Protein AF-A0A2E6SIZ4-F1 (afdb_monomer_lite)

Structure (mmCIF, N/CA/C/O backbone):
data_AF-A0A2E6SIZ4-F1
#
_entry.id   AF-A0A2E6SIZ4-F1
#
loop_
_atom_site.group_PDB
_atom_site.id
_atom_site.type_symbol
_atom_site.label_atom_id
_atom_site.label_alt_id
_atom_site.label_comp_id
_atom_site.label_asym_id
_atom_site.label_entity_id
_atom_site.label_seq_id
_atom_site.pdbx_PDB_ins_code
_atom_site.Cartn_x
_atom_site.Cartn_y
_atom_site.Cartn_z
_atom_site.occupancy
_atom_site.B_iso_or_equiv
_atom_site.auth_seq_id
_atom_site.auth_comp_id
_atom_site.auth_asym_id
_atom_site.auth_atom_id
_atom_site.pdbx_PDB_model_num
ATOM 1 N N . MET A 1 1 ? -10.749 -5.461 -21.065 1.00 43.41 1 MET A N 1
ATOM 2 C CA . MET A 1 1 ? -9.637 -4.692 -20.473 1.00 43.41 1 MET A CA 1
ATOM 3 C C . MET A 1 1 ? -8.629 -4.464 -21.590 1.00 43.41 1 MET A C 1
ATOM 5 O O . MET A 1 1 ? -8.282 -5.443 -22.237 1.00 43.41 1 MET A O 1
ATOM 9 N N . LYS A 1 2 ? -8.294 -3.213 -21.933 1.00 45.31 2 LYS A N 1
ATOM 10 C CA . LYS A 1 2 ? -7.272 -2.930 -22.958 1.00 45.31 2 LYS A CA 1
ATOM 11 C C . LYS A 1 2 ? -5.890 -3.256 -22.383 1.00 45.31 2 LYS A C 1
ATOM 13 O O . LYS A 1 2 ? -5.667 -3.003 -21.203 1.00 45.31 2 LYS A O 1
ATOM 18 N N . GLU A 1 3 ? -5.002 -3.827 -23.190 1.00 63.59 3 GLU A N 1
ATOM 19 C CA . GLU A 1 3 ? -3.616 -4.086 -22.786 1.00 63.59 3 GLU A CA 1
ATOM 20 C C . GLU A 1 3 ? -2.818 -2.775 -22.757 1.00 63.59 3 GLU A C 1
ATOM 22 O O . GLU A 1 3 ? -2.940 -1.954 -23.666 1.00 63.59 3 GLU A O 1
ATOM 27 N N . LEU A 1 4 ? -2.013 -2.578 -21.708 1.00 64.25 4 LEU A N 1
ATOM 28 C CA . LEU A 1 4 ? -1.109 -1.433 -21.592 1.00 64.25 4 LEU A CA 1
ATOM 29 C C . LEU A 1 4 ? 0.043 -1.564 -22.598 1.00 64.25 4 LEU A C 1
ATOM 31 O O . LEU A 1 4 ? 0.623 -2.641 -22.750 1.00 64.25 4 LEU A O 1
ATOM 35 N N . LYS A 1 5 ? 0.421 -0.459 -23.245 1.00 67.12 5 LYS A N 1
ATOM 36 C CA . LYS A 1 5 ? 1.559 -0.361 -24.173 1.00 67.12 5 LYS A CA 1
ATOM 37 C C . LYS A 1 5 ? 2.872 -0.136 -23.423 1.00 67.12 5 LYS A C 1
ATOM 39 O O . LYS A 1 5 ? 3.637 0.765 -23.752 1.00 67.12 5 LYS A O 1
ATOM 44 N N . ILE A 1 6 ? 3.147 -0.962 -22.420 1.00 60.88 6 ILE A N 1
ATOM 45 C CA . ILE A 1 6 ? 4.411 -0.899 -21.685 1.00 60.88 6 ILE A CA 1
ATOM 46 C C . ILE A 1 6 ? 5.382 -1.900 -22.319 1.00 60.88 6 ILE A C 1
ATOM 48 O O . ILE A 1 6 ? 5.030 -3.059 -22.560 1.00 60.88 6 ILE A O 1
ATOM 52 N N . SER A 1 7 ? 6.607 -1.460 -22.621 1.00 64.62 7 SER A N 1
ATOM 53 C CA . SER A 1 7 ? 7.647 -2.372 -23.107 1.00 64.62 7 SER A CA 1
ATOM 54 C C . SER A 1 7 ? 7.917 -3.454 -22.060 1.00 64.62 7 SER A C 1
ATOM 56 O O . SER A 1 7 ? 8.034 -3.162 -20.875 1.00 64.62 7 SER A O 1
ATOM 58 N N . LYS A 1 8 ? 8.104 -4.710 -22.482 1.00 60.84 8 LYS A N 1
ATOM 59 C CA . LYS A 1 8 ? 8.436 -5.815 -21.560 1.00 60.84 8 LYS A CA 1
ATOM 60 C C . LYS A 1 8 ? 9.764 -5.619 -20.815 1.00 60.84 8 LYS A C 1
ATOM 62 O O . LYS A 1 8 ? 10.007 -6.309 -19.833 1.00 60.84 8 LYS A O 1
ATOM 67 N N . SER A 1 9 ? 10.621 -4.723 -21.307 1.00 59.09 9 SER A N 1
ATOM 68 C CA . SER A 1 9 ? 11.895 -4.343 -20.687 1.00 59.09 9 SER A CA 1
ATOM 69 C C . SER A 1 9 ? 11.791 -3.121 -19.769 1.00 59.09 9 SER A C 1
ATOM 71 O O . SER A 1 9 ? 12.799 -2.708 -19.209 1.00 59.09 9 SER A O 1
ATOM 73 N N . ASP A 1 10 ? 10.620 -2.493 -19.684 1.00 79.00 10 ASP A N 1
ATOM 74 C CA . ASP A 1 10 ? 10.380 -1.336 -18.828 1.00 79.00 10 ASP A CA 1
ATOM 75 C C . ASP A 1 10 ? 10.292 -1.787 -17.364 1.00 79.00 10 ASP A C 1
ATOM 77 O O . ASP A 1 10 ? 9.589 -2.756 -17.047 1.00 79.00 10 ASP A O 1
ATOM 81 N N . SER A 1 11 ? 10.970 -1.072 -16.464 1.00 78.50 11 SER A N 1
ATOM 82 C CA . SER A 1 11 ? 10.900 -1.315 -15.021 1.00 78.50 11 SER A CA 1
ATOM 83 C C . SER A 1 11 ? 9.459 -1.307 -14.509 1.00 78.50 11 SER A C 1
ATOM 85 O O . SER A 1 11 ? 9.111 -2.119 -13.655 1.00 78.50 11 SER A O 1
ATOM 87 N N . ASN A 1 12 ? 8.594 -0.465 -15.080 1.00 84.44 12 ASN A N 1
ATOM 88 C CA . ASN A 1 12 ? 7.189 -0.363 -14.694 1.00 84.44 12 ASN A CA 1
ATOM 89 C C . ASN A 1 12 ? 6.421 -1.652 -15.015 1.00 84.44 12 ASN A C 1
ATOM 91 O O . ASN A 1 12 ? 5.642 -2.137 -14.192 1.00 84.44 12 ASN A O 1
ATOM 95 N N . TY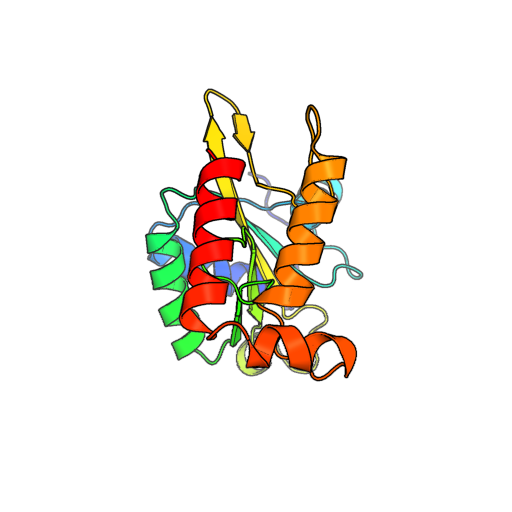R A 1 13 ? 6.676 -2.252 -16.186 1.00 84.69 13 TYR A N 1
ATOM 96 C CA . TYR A 1 13 ? 6.088 -3.542 -16.553 1.00 84.69 13 TYR A CA 1
ATOM 97 C C . TYR A 1 13 ? 6.603 -4.661 -15.656 1.00 84.69 13 TYR A C 1
ATOM 99 O O . TYR A 1 13 ? 5.811 -5.473 -15.182 1.00 84.69 13 TYR A O 1
ATOM 107 N N . ILE A 1 14 ? 7.918 -4.701 -15.417 1.00 88.69 14 ILE A N 1
ATOM 108 C CA . ILE A 1 14 ? 8.552 -5.717 -14.570 1.00 88.69 14 ILE A CA 1
ATOM 109 C C . ILE A 1 14 ? 7.947 -5.677 -13.165 1.00 88.69 14 ILE A C 1
ATOM 111 O O . ILE A 1 14 ? 7.547 -6.717 -12.646 1.00 88.69 14 ILE A O 1
ATOM 115 N N . ILE A 1 15 ? 7.806 -4.482 -12.586 1.00 92.12 15 ILE A N 1
ATOM 116 C CA . ILE A 1 15 ? 7.218 -4.279 -11.259 1.00 92.12 15 ILE A CA 1
ATOM 117 C C . ILE A 1 15 ? 5.747 -4.683 -11.232 1.00 92.12 15 ILE A C 1
ATOM 119 O O . ILE A 1 15 ? 5.362 -5.494 -10.388 1.00 92.12 15 ILE A O 1
ATOM 123 N N . LEU A 1 16 ? 4.927 -4.156 -12.149 1.00 91.69 16 LEU A N 1
ATOM 124 C CA . LEU A 1 16 ? 3.504 -4.497 -12.201 1.00 91.69 16 LEU A CA 1
ATOM 125 C C . LEU A 1 16 ? 3.307 -5.997 -12.371 1.00 91.69 16 LEU A C 1
ATOM 127 O O . LEU A 1 16 ? 2.475 -6.581 -11.681 1.00 91.69 16 LEU A O 1
ATOM 131 N N . LYS A 1 17 ? 4.078 -6.635 -13.255 1.00 92.62 17 LYS A N 1
ATOM 132 C CA . LYS A 1 17 ? 4.014 -8.077 -13.469 1.00 92.62 17 LYS A CA 1
ATOM 133 C C . LYS A 1 17 ? 4.415 -8.849 -12.213 1.00 92.62 17 LYS A C 1
ATOM 135 O O . LYS A 1 17 ? 3.655 -9.695 -11.761 1.00 92.62 17 LYS A O 1
ATOM 140 N N . TYR A 1 18 ? 5.564 -8.525 -11.628 1.00 95.50 18 TYR A N 1
ATOM 141 C CA . TYR A 1 18 ? 6.060 -9.168 -10.413 1.00 95.50 18 TYR A CA 1
ATOM 142 C C . TYR A 1 18 ? 5.056 -9.085 -9.257 1.00 95.50 18 TYR A C 1
ATOM 144 O O . TYR A 1 18 ? 4.777 -10.086 -8.596 1.00 95.50 18 TYR A O 1
ATOM 152 N N . VAL A 1 19 ? 4.493 -7.896 -9.024 1.00 96.69 19 VAL A N 1
ATOM 153 C CA . VAL A 1 19 ? 3.507 -7.691 -7.963 1.00 96.69 19 VAL A CA 1
ATOM 154 C C . VAL A 1 19 ? 2.210 -8.414 -8.298 1.00 96.69 19 VAL A C 1
ATOM 156 O O . VAL A 1 19 ? 1.751 -9.214 -7.488 1.00 96.69 19 VAL A O 1
ATOM 159 N N . SER A 1 20 ? 1.643 -8.184 -9.485 1.00 95.88 20 SER A N 1
ATOM 160 C CA . SER A 1 20 ? 0.362 -8.778 -9.885 1.00 95.88 20 SER A CA 1
ATOM 161 C C . SER A 1 20 ? 0.370 -10.302 -9.839 1.00 95.88 20 SER A C 1
ATOM 163 O O . SER A 1 20 ? -0.570 -10.866 -9.284 1.00 95.88 20 SER A O 1
ATOM 165 N N . ASP A 1 21 ? 1.428 -10.959 -10.327 1.00 95.88 21 ASP A N 1
ATOM 166 C CA . ASP A 1 21 ? 1.556 -12.420 -10.293 1.00 95.88 21 ASP A CA 1
ATOM 167 C C . ASP A 1 21 ? 1.406 -12.940 -8.843 1.00 95.88 21 ASP A C 1
ATOM 169 O O . ASP A 1 21 ? 0.581 -13.813 -8.577 1.00 95.88 21 ASP A O 1
ATOM 173 N N . LYS A 1 22 ? 2.081 -12.319 -7.864 1.00 96.19 22 LYS A N 1
ATOM 174 C CA . LYS A 1 22 ? 1.980 -12.712 -6.443 1.00 96.19 22 LYS A CA 1
ATOM 175 C C . LYS A 1 22 ? 0.626 -12.412 -5.804 1.00 96.19 22 LYS A C 1
ATOM 177 O O . LYS A 1 22 ? 0.176 -13.165 -4.938 1.00 96.19 22 LYS A O 1
ATOM 182 N N . LEU A 1 23 ? -0.033 -11.318 -6.188 1.00 97.38 23 LEU A N 1
ATOM 183 C CA . LEU A 1 23 ? -1.378 -11.022 -5.683 1.00 97.38 23 LEU A CA 1
ATOM 184 C C . LEU A 1 23 ? -2.389 -12.043 -6.221 1.00 97.38 23 LEU A C 1
ATOM 186 O O . LEU A 1 23 ? -3.208 -12.563 -5.460 1.00 97.38 23 LEU A O 1
ATOM 190 N N . VAL A 1 24 ? -2.289 -12.375 -7.511 1.00 96.31 24 VAL A N 1
ATOM 191 C CA . VAL A 1 24 ? -3.141 -13.372 -8.171 1.00 96.31 24 VAL A CA 1
ATOM 192 C C . VAL A 1 24 ? -2.927 -14.760 -7.569 1.00 96.31 24 VAL A C 1
ATOM 194 O O . VAL A 1 24 ? -3.911 -15.423 -7.243 1.00 96.31 24 VAL A O 1
ATOM 197 N N . ASP A 1 25 ? -1.681 -15.165 -7.314 1.00 95.69 25 ASP A N 1
ATOM 198 C CA . ASP A 1 25 ? -1.359 -16.444 -6.662 1.00 95.69 25 ASP A CA 1
ATOM 199 C C . ASP A 1 25 ? -1.997 -16.572 -5.265 1.00 95.69 25 ASP A C 1
ATOM 201 O O . ASP A 1 25 ? -2.387 -17.660 -4.833 1.00 95.69 25 ASP A O 1
ATOM 205 N N . ASN A 1 26 ? -2.171 -15.448 -4.562 1.00 94.75 26 ASN A N 1
ATOM 206 C CA . ASN A 1 26 ? -2.850 -15.385 -3.267 1.00 94.75 26 ASN A CA 1
ATOM 207 C C . ASN A 1 26 ? -4.370 -15.147 -3.372 1.00 94.75 26 ASN A C 1
ATOM 209 O O . ASN A 1 26 ? -5.031 -14.926 -2.351 1.00 94.75 26 ASN A O 1
ATOM 213 N N . ASN A 1 27 ? -4.946 -15.222 -4.577 1.00 96.69 27 ASN A N 1
ATOM 214 C CA . ASN A 1 27 ? -6.356 -14.943 -4.867 1.00 96.69 27 ASN A CA 1
ATOM 215 C C . ASN A 1 27 ? -6.815 -13.568 -4.343 1.00 96.69 27 ASN A C 1
ATOM 217 O O . ASN A 1 27 ? -7.934 -13.425 -3.823 1.00 96.69 27 ASN A O 1
ATOM 221 N N . LEU A 1 28 ? -5.928 -12.573 -4.415 1.00 96.44 28 LEU A N 1
ATOM 222 C CA . LEU A 1 28 ? -6.211 -11.194 -4.046 1.00 96.44 28 LEU A CA 1
ATOM 223 C C . LEU A 1 28 ? -6.678 -10.417 -5.278 1.00 96.44 28 LEU A C 1
ATOM 225 O O . LEU A 1 28 ? -5.936 -10.258 -6.244 1.00 96.44 28 LEU A O 1
ATOM 229 N N . GLU A 1 29 ? -7.904 -9.906 -5.217 1.00 95.38 29 GLU A N 1
ATOM 230 C CA . GLU A 1 29 ? -8.406 -8.940 -6.190 1.00 95.38 29 GLU A CA 1
ATOM 231 C C . GLU A 1 29 ? -7.819 -7.555 -5.890 1.00 95.38 29 GLU A C 1
ATOM 233 O O . GLU A 1 29 ? -7.754 -7.131 -4.733 1.00 95.38 29 GLU A O 1
ATOM 238 N N . PHE A 1 30 ? -7.398 -6.852 -6.938 1.00 97.12 30 PHE A N 1
ATOM 239 C CA . PHE A 1 30 ? -6.851 -5.504 -6.851 1.00 97.12 30 PHE A CA 1
ATOM 240 C C . PHE A 1 30 ? -7.173 -4.712 -8.125 1.00 97.12 30 PHE A C 1
ATOM 242 O O . PHE A 1 30 ? -7.498 -5.291 -9.164 1.00 97.12 30 PHE A O 1
ATOM 249 N N . TRP A 1 31 ? -7.067 -3.387 -8.056 1.00 96.44 31 TRP A N 1
ATOM 250 C CA . TRP A 1 31 ? -7.200 -2.496 -9.212 1.00 96.44 31 TRP A CA 1
ATOM 251 C C . TRP A 1 31 ? -6.132 -1.399 -9.188 1.00 96.44 31 TRP A C 1
ATOM 253 O O . TRP A 1 31 ? -5.519 -1.149 -8.151 1.00 96.44 31 TRP A O 1
ATOM 263 N N . LEU A 1 32 ? -5.889 -0.770 -10.342 1.00 95.75 32 LEU A N 1
ATOM 264 C CA . LEU A 1 32 ? -5.047 0.426 -10.420 1.00 95.75 32 LEU A CA 1
ATOM 265 C C . LEU A 1 32 ? -5.773 1.594 -9.758 1.00 95.75 32 LEU A C 1
ATOM 267 O O . LEU A 1 32 ? -6.964 1.787 -10.002 1.00 95.75 32 LEU A O 1
ATOM 271 N N . GLU A 1 33 ? -5.054 2.398 -8.987 1.00 94.38 33 GLU A N 1
ATOM 272 C CA . GLU A 1 33 ? -5.609 3.511 -8.220 1.00 94.38 33 GLU A CA 1
ATOM 273 C C . GLU A 1 33 ? -4.986 4.849 -8.654 1.00 94.38 33 GLU A C 1
ATOM 275 O O . GLU A 1 33 ? -3.964 4.882 -9.337 1.00 94.38 33 GLU A O 1
ATOM 280 N N . GLY A 1 34 ? -5.627 5.969 -8.305 1.00 91.19 34 GLY A N 1
ATOM 281 C CA . GLY A 1 34 ? -4.994 7.289 -8.342 1.00 91.19 34 GLY A CA 1
ATOM 282 C C . GLY A 1 34 ? -4.357 7.691 -9.680 1.00 91.19 34 GLY A C 1
ATOM 283 O O . GLY A 1 34 ? -5.008 7.678 -10.731 1.00 91.19 34 GLY A O 1
ATOM 284 N N . GLY A 1 35 ? -3.092 8.122 -9.610 1.00 90.31 35 GLY A N 1
ATOM 285 C CA . GLY A 1 35 ? -2.330 8.601 -10.767 1.00 90.31 35 GLY A CA 1
ATOM 286 C C . GLY A 1 35 ? -2.065 7.488 -11.776 1.00 90.31 35 GLY A C 1
ATOM 287 O O . GLY A 1 35 ? -2.328 7.670 -12.966 1.00 90.31 35 GLY A O 1
ATOM 288 N N . THR A 1 36 ? -1.694 6.310 -11.276 1.00 93.25 36 THR A N 1
ATOM 289 C CA . THR A 1 36 ? -1.433 5.112 -12.079 1.00 93.25 36 THR A CA 1
ATOM 290 C C . THR A 1 36 ? -2.665 4.660 -12.871 1.00 93.25 36 THR A C 1
ATOM 292 O O . THR A 1 36 ? -2.561 4.297 -14.042 1.00 93.25 36 THR A O 1
ATOM 295 N N . ALA A 1 37 ? -3.866 4.707 -12.284 1.00 94.06 37 ALA A N 1
ATOM 296 C CA . ALA A 1 37 ? -5.102 4.393 -13.009 1.00 94.06 37 ALA A CA 1
ATOM 297 C C . ALA A 1 37 ? -5.384 5.393 -14.139 1.00 94.06 37 ALA A C 1
ATOM 299 O O . ALA A 1 37 ? -5.818 5.013 -15.232 1.00 94.06 37 ALA A O 1
ATOM 300 N N . LEU A 1 38 ? -5.151 6.681 -13.871 1.00 93.38 38 LEU A N 1
ATOM 301 C CA . LEU A 1 38 ? -5.374 7.754 -14.831 1.00 93.38 38 LEU A CA 1
ATOM 302 C C . LEU A 1 38 ? -4.406 7.657 -16.014 1.00 93.38 38 LEU A C 1
ATOM 304 O O . LEU A 1 38 ? -4.848 7.787 -17.156 1.00 93.38 38 LEU A O 1
ATOM 308 N N . SER A 1 39 ? -3.117 7.423 -15.754 1.00 91.19 39 SER A N 1
ATOM 309 C CA . SER A 1 39 ? -2.093 7.260 -16.791 1.00 91.19 39 SER A CA 1
ATOM 310 C C . SER A 1 39 ? -2.373 6.034 -17.657 1.00 91.19 39 SER A C 1
ATOM 312 O O . SER A 1 39 ? -2.475 6.153 -18.883 1.00 91.19 39 SER A O 1
ATOM 314 N N . ALA A 1 40 ? -2.674 4.902 -17.018 1.00 90.88 40 ALA A N 1
ATOM 315 C CA . ALA A 1 40 ? -3.086 3.673 -17.683 1.00 90.88 40 ALA A CA 1
ATOM 316 C C . ALA A 1 40 ? -4.310 3.863 -18.596 1.00 90.88 40 ALA A C 1
ATOM 318 O O . ALA A 1 40 ? -4.334 3.355 -19.717 1.00 90.88 40 ALA A O 1
ATOM 319 N N . TYR A 1 41 ? -5.332 4.595 -18.141 1.00 91.12 41 TYR A N 1
ATOM 320 C CA . TYR A 1 41 ? -6.538 4.834 -18.935 1.00 91.12 41 TYR A CA 1
ATOM 321 C C . TYR A 1 41 ? -6.312 5.826 -20.082 1.00 91.12 41 TYR A C 1
ATOM 323 O O . TYR A 1 41 ? -6.816 5.614 -21.187 1.00 91.12 41 TYR A O 1
ATOM 331 N N . ARG A 1 42 ? -5.602 6.928 -19.813 1.00 92.00 42 ARG A N 1
ATOM 332 C CA . ARG A 1 42 ? -5.452 8.044 -20.755 1.00 92.00 42 ARG A CA 1
ATOM 333 C C . ARG A 1 42 ? -4.437 7.741 -21.849 1.00 92.00 42 ARG A C 1
ATOM 335 O O . ARG A 1 42 ? -4.727 7.982 -23.017 1.00 92.00 42 ARG A O 1
ATOM 342 N N . ASP A 1 43 ? -3.281 7.216 -21.456 1.00 88.44 43 ASP A N 1
ATOM 343 C CA . ASP A 1 43 ? -2.096 7.121 -22.310 1.00 88.44 43 ASP A CA 1
ATOM 344 C C . ASP A 1 43 ? -1.618 5.668 -22.502 1.00 88.44 43 ASP A C 1
ATOM 346 O O . ASP A 1 43 ? -0.631 5.427 -23.192 1.00 88.44 43 ASP A O 1
ATOM 350 N N . GLU A 1 44 ? -2.334 4.682 -21.939 1.00 87.38 44 GLU A N 1
ATOM 351 C CA . GLU A 1 44 ? -2.007 3.247 -22.019 1.00 87.38 44 GLU A CA 1
ATOM 352 C C . GLU A 1 44 ? -0.596 2.920 -21.475 1.00 87.38 44 GLU A C 1
ATOM 354 O O . GLU A 1 44 ? -0.008 1.902 -21.839 1.00 87.38 44 GLU A O 1
ATOM 359 N N . THR A 1 45 ? -0.062 3.763 -20.584 1.00 86.75 45 THR A N 1
ATOM 360 C CA . THR A 1 45 ? 1.261 3.644 -19.948 1.00 86.75 45 THR A CA 1
ATOM 361 C C . THR A 1 45 ? 1.229 4.194 -18.520 1.00 86.75 45 THR A C 1
ATOM 363 O O . THR A 1 45 ? 0.288 4.891 -18.154 1.00 86.75 45 THR A O 1
ATOM 366 N N . ILE A 1 46 ? 2.265 3.917 -17.730 1.00 85.81 46 ILE A N 1
ATOM 367 C CA . ILE A 1 46 ? 2.575 4.678 -16.510 1.00 85.81 46 ILE A CA 1
ATOM 368 C C . ILE A 1 46 ? 3.433 5.881 -16.911 1.00 85.81 46 ILE A C 1
ATOM 370 O O . ILE A 1 46 ? 4.239 5.771 -17.838 1.00 85.81 46 ILE A O 1
ATOM 374 N N . PHE A 1 47 ? 3.248 7.035 -16.266 1.00 82.12 47 PHE A N 1
ATOM 375 C CA . PHE A 1 47 ? 4.037 8.221 -16.597 1.00 82.12 47 PHE A CA 1
ATOM 376 C C . PHE A 1 47 ? 5.483 8.127 -16.119 1.00 82.12 47 PHE A C 1
ATOM 378 O O . PHE A 1 47 ? 5.754 7.756 -14.981 1.00 82.12 47 PHE A O 1
ATOM 385 N N . ASP A 1 48 ? 6.397 8.630 -16.947 1.00 80.00 48 ASP A N 1
ATOM 386 C CA . ASP A 1 48 ? 7.831 8.735 -16.646 1.00 80.00 48 ASP A CA 1
ATOM 387 C C . ASP A 1 48 ? 8.163 9.727 -15.517 1.00 80.00 48 ASP A C 1
ATOM 389 O O . ASP A 1 48 ? 9.328 9.956 -15.229 1.00 80.00 48 ASP A O 1
ATOM 393 N N . TRP A 1 49 ? 7.173 10.380 -14.906 1.00 81.62 49 TRP A N 1
ATOM 394 C CA . TRP A 1 49 ? 7.355 11.265 -13.748 1.00 81.62 49 TRP A CA 1
ATOM 395 C C . TRP A 1 49 ? 6.613 10.773 -12.499 1.00 81.62 49 TRP A C 1
ATOM 397 O O . TRP A 1 49 ? 6.616 11.471 -11.485 1.00 81.62 49 TRP A O 1
ATOM 407 N N . GLU A 1 50 ? 5.949 9.613 -12.560 1.00 84.94 50 GLU A N 1
ATOM 408 C CA . GLU A 1 50 ? 5.388 8.972 -11.366 1.00 84.94 50 GLU A CA 1
ATOM 409 C C . GLU A 1 50 ? 6.516 8.448 -10.466 1.00 84.94 50 GLU A C 1
ATOM 411 O O . GLU A 1 50 ? 7.575 8.040 -10.937 1.00 84.94 50 GLU A O 1
ATOM 416 N N . HIS A 1 51 ? 6.311 8.498 -9.152 1.00 88.00 51 HIS A N 1
ATOM 417 C CA . HIS A 1 51 ? 7.314 8.068 -8.169 1.00 88.00 51 HIS A CA 1
ATOM 418 C C . HIS A 1 51 ? 7.013 6.678 -7.595 1.00 88.00 51 HIS A C 1
ATOM 420 O O . HIS A 1 51 ? 7.888 6.031 -7.019 1.00 88.00 51 HIS A O 1
ATOM 426 N N . ASP A 1 52 ? 5.777 6.230 -7.758 1.00 92.75 52 ASP A N 1
ATOM 427 C CA . ASP A 1 52 ? 5.197 5.008 -7.238 1.00 92.75 52 ASP A CA 1
ATOM 428 C C . ASP A 1 52 ? 4.132 4.476 -8.201 1.00 92.75 52 ASP A C 1
ATOM 430 O O . ASP A 1 52 ? 3.681 5.160 -9.117 1.00 92.75 52 ASP A O 1
ATOM 434 N N . ILE A 1 53 ? 3.775 3.209 -8.002 1.00 94.62 53 ILE A N 1
ATOM 435 C CA . ILE A 1 53 ? 2.626 2.569 -8.637 1.00 94.62 53 ILE A CA 1
ATOM 436 C C . ILE A 1 53 ? 1.535 2.411 -7.584 1.00 94.62 53 ILE A C 1
ATOM 438 O O . ILE A 1 53 ? 1.740 1.751 -6.562 1.00 94.62 53 ILE A O 1
ATOM 442 N N . ASP A 1 54 ? 0.363 2.959 -7.867 1.00 95.19 54 ASP A N 1
ATOM 443 C CA . ASP A 1 54 ? -0.782 2.937 -6.968 1.00 95.19 54 ASP A CA 1
ATOM 444 C C . ASP A 1 54 ? -1.697 1.744 -7.278 1.00 95.19 54 ASP A C 1
ATOM 446 O O . ASP A 1 54 ? -2.307 1.653 -8.349 1.00 95.19 54 ASP A O 1
ATOM 450 N N . LEU A 1 55 ? -1.839 0.834 -6.313 1.00 97.06 55 LEU A N 1
ATOM 451 C CA . LEU A 1 55 ? -2.790 -0.276 -6.346 1.00 97.06 55 LEU A CA 1
ATOM 452 C C . LEU A 1 55 ? -3.787 -0.149 -5.201 1.00 97.06 55 LEU A C 1
ATOM 454 O O . LEU A 1 55 ? -3.462 0.344 -4.125 1.00 97.06 55 LEU A O 1
ATOM 458 N N . ALA A 1 56 ? -4.993 -0.663 -5.389 1.00 96.12 56 ALA A N 1
ATOM 459 C CA . ALA A 1 56 ? -6.010 -0.683 -4.351 1.00 96.12 56 ALA A CA 1
ATOM 460 C C . ALA A 1 56 ? -6.617 -2.070 -4.155 1.00 96.12 56 ALA A C 1
ATOM 462 O O . ALA A 1 56 ? -6.693 -2.877 -5.082 1.00 96.12 56 ALA A O 1
ATOM 463 N N . ILE A 1 57 ? -7.029 -2.337 -2.915 1.00 96.06 57 ILE A N 1
ATOM 464 C CA . ILE A 1 57 ? -7.644 -3.588 -2.473 1.00 96.06 57 ILE A CA 1
ATOM 465 C C . ILE A 1 57 ? -8.839 -3.325 -1.558 1.00 96.06 57 ILE A C 1
ATOM 467 O O . ILE A 1 57 ? -8.968 -2.262 -0.941 1.00 96.06 57 ILE A O 1
ATOM 471 N N . TRP A 1 58 ? -9.668 -4.348 -1.379 1.00 94.19 58 TRP A N 1
ATOM 472 C CA . TRP A 1 58 ? -10.700 -4.359 -0.348 1.00 94.19 58 TRP A CA 1
ATOM 473 C C . TRP A 1 58 ? -10.136 -4.755 1.022 1.00 94.19 58 TRP A C 1
ATOM 475 O O . TRP A 1 58 ? -9.317 -5.663 1.149 1.00 94.19 58 TRP A O 1
ATOM 485 N N . TYR A 1 59 ? -10.611 -4.101 2.081 1.00 91.19 59 TYR A N 1
ATOM 486 C CA . TYR A 1 59 ? -10.223 -4.370 3.466 1.00 91.19 59 TYR A CA 1
ATOM 487 C C . TYR A 1 59 ? -10.539 -5.809 3.881 1.00 91.19 59 TYR A C 1
ATOM 489 O O . TYR A 1 59 ? -9.805 -6.402 4.670 1.00 91.19 59 TYR A O 1
ATOM 497 N N . GLU A 1 60 ? -11.616 -6.377 3.346 1.00 91.12 60 GLU A N 1
ATOM 498 C CA . GLU A 1 60 ? -12.014 -7.764 3.573 1.00 91.12 60 GLU A CA 1
ATOM 499 C C . GLU A 1 60 ? -10.931 -8.753 3.106 1.00 91.12 60 GLU A C 1
ATOM 501 O O . GLU A 1 60 ? -10.753 -9.809 3.714 1.00 91.12 60 GLU A O 1
ATOM 506 N N . ASP A 1 61 ? -10.143 -8.371 2.097 1.00 94.19 61 AS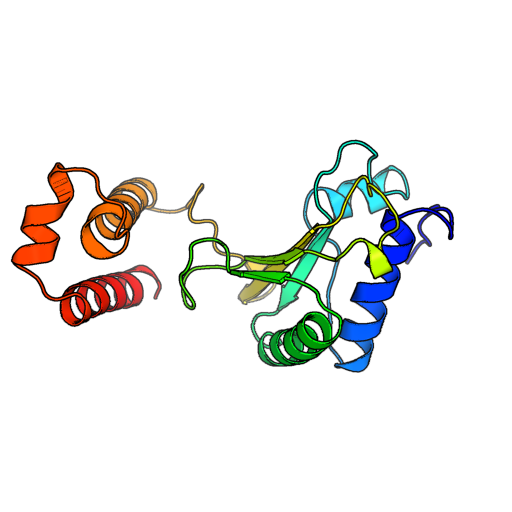P A N 1
ATOM 507 C CA . ASP A 1 61 ? -9.036 -9.156 1.557 1.00 94.19 61 ASP A CA 1
ATOM 508 C C . ASP A 1 61 ? -7.671 -8.792 2.163 1.00 94.19 61 ASP A C 1
ATOM 510 O O . ASP A 1 61 ? -6.645 -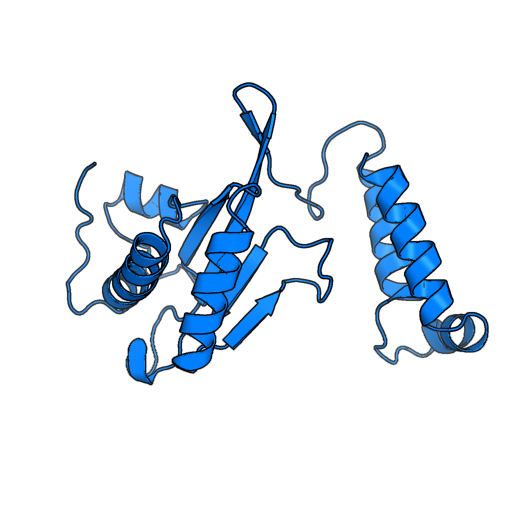9.343 1.760 1.00 94.19 61 ASP A O 1
ATOM 514 N N . LEU A 1 62 ? -7.628 -7.935 3.192 1.00 91.12 62 LEU A N 1
ATOM 515 C CA . LEU A 1 62 ? -6.378 -7.516 3.838 1.00 91.12 62 LEU A CA 1
ATOM 516 C C . LEU A 1 62 ? -5.522 -8.711 4.276 1.00 91.12 62 LEU A C 1
ATOM 518 O O . LEU A 1 62 ? -4.304 -8.676 4.146 1.00 91.12 62 LEU A O 1
ATOM 522 N N . LYS A 1 63 ? -6.137 -9.801 4.750 1.00 90.19 63 LYS A N 1
ATOM 523 C CA . LYS A 1 63 ? -5.400 -11.016 5.128 1.00 90.19 63 LYS A CA 1
ATOM 524 C C . LYS A 1 63 ? -4.648 -11.639 3.941 1.00 90.19 63 LYS A C 1
ATOM 526 O O . LYS A 1 63 ? -3.538 -12.123 4.128 1.00 90.19 63 LYS A O 1
ATOM 531 N N . LYS A 1 64 ? -5.222 -11.613 2.736 1.00 94.25 64 LYS A N 1
ATOM 532 C CA . LYS A 1 64 ? -4.568 -12.124 1.520 1.00 94.25 64 LYS A CA 1
ATOM 533 C C . LYS A 1 64 ? -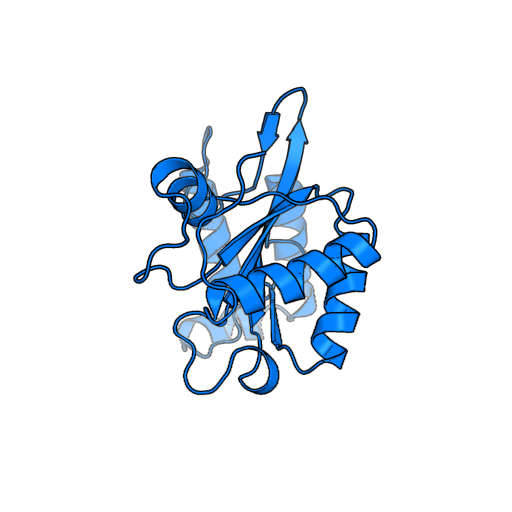3.406 -11.224 1.097 1.00 94.25 64 LYS A C 1
ATOM 535 O O . LYS A 1 64 ? -2.352 -11.729 0.713 1.00 94.25 64 LYS A O 1
ATOM 540 N N . LEU A 1 65 ? -3.562 -9.905 1.249 1.00 94.31 65 LEU A N 1
ATOM 541 C CA . LEU A 1 65 ? -2.452 -8.968 1.063 1.00 94.31 65 LEU A CA 1
ATOM 542 C C . LEU A 1 65 ? -1.322 -9.236 2.061 1.00 94.31 65 LEU A C 1
ATOM 544 O O . LEU A 1 65 ? -0.169 -9.266 1.655 1.00 94.31 65 LEU A O 1
ATOM 548 N N . LEU A 1 66 ? -1.630 -9.488 3.339 1.00 91.25 66 LEU A N 1
ATOM 549 C CA . LEU A 1 66 ? -0.609 -9.832 4.337 1.00 91.25 66 LEU A CA 1
ATOM 550 C C . LEU A 1 66 ? 0.160 -11.114 3.964 1.00 91.25 66 LEU A C 1
ATOM 552 O O . LEU A 1 66 ? 1.379 -11.128 4.075 1.00 91.25 66 LEU A O 1
ATOM 556 N N . ASN A 1 67 ? -0.514 -12.139 3.432 1.00 91.50 67 ASN A N 1
ATOM 557 C CA . ASN A 1 67 ? 0.171 -13.333 2.918 1.00 91.50 67 ASN A CA 1
ATOM 558 C C . ASN A 1 67 ? 1.102 -13.003 1.736 1.00 91.50 67 ASN A C 1
ATOM 560 O O . ASN A 1 67 ? 2.207 -13.533 1.644 1.00 91.50 67 ASN A O 1
ATOM 564 N N . SER A 1 68 ? 0.669 -12.111 0.838 1.00 95.00 68 SER A N 1
ATOM 565 C CA . SER A 1 68 ? 1.495 -11.649 -0.289 1.00 95.00 68 SER A CA 1
ATOM 566 C C . SER A 1 68 ? 2.704 -10.848 0.210 1.00 95.00 68 SER A C 1
ATOM 568 O O . SER A 1 68 ? 3.809 -10.996 -0.301 1.00 95.00 68 SER A O 1
ATOM 570 N N . ILE A 1 69 ? 2.518 -10.040 1.258 1.00 94.25 69 ILE A N 1
ATOM 571 C CA . ILE A 1 69 ? 3.579 -9.291 1.943 1.00 94.25 69 ILE A CA 1
ATOM 572 C C . ILE A 1 69 ? 4.659 -10.216 2.494 1.00 94.25 69 ILE A C 1
ATOM 574 O O . ILE A 1 69 ? 5.837 -9.923 2.302 1.00 94.25 69 ILE A O 1
ATOM 578 N N . ASP A 1 70 ? 4.292 -11.336 3.111 1.00 93.12 70 ASP A N 1
ATOM 579 C CA . ASP A 1 70 ? 5.277 -12.301 3.605 1.00 93.12 70 ASP A CA 1
ATOM 580 C C . ASP A 1 70 ? 6.145 -12.857 2.460 1.00 93.12 70 ASP A C 1
ATOM 582 O O . ASP A 1 70 ? 7.361 -12.996 2.611 1.00 93.12 70 ASP A O 1
ATOM 586 N N . GLN A 1 71 ? 5.552 -13.094 1.283 1.00 95.38 71 GLN A N 1
ATOM 587 C CA . GLN A 1 71 ? 6.295 -13.502 0.083 1.00 95.38 71 GLN A CA 1
ATOM 588 C C . GLN A 1 71 ? 7.214 -12.387 -0.426 1.00 95.38 71 GLN A C 1
ATOM 590 O O . GLN A 1 71 ? 8.374 -12.645 -0.727 1.00 95.38 71 GLN A O 1
ATOM 595 N N . PHE A 1 72 ? 6.733 -11.143 -0.484 1.00 97.00 72 PHE A N 1
ATOM 596 C CA . PHE A 1 72 ? 7.561 -10.009 -0.894 1.00 97.00 72 PHE A CA 1
ATOM 597 C C . PHE A 1 72 ? 8.762 -9.806 0.042 1.00 97.00 72 PHE A C 1
ATOM 599 O O . PHE A 1 72 ? 9.871 -9.545 -0.419 1.00 97.00 72 PHE A O 1
ATOM 606 N N . ILE A 1 73 ? 8.564 -9.947 1.355 1.00 96.12 73 ILE A N 1
ATOM 607 C CA . ILE A 1 73 ? 9.647 -9.861 2.345 1.00 96.12 73 ILE A CA 1
ATOM 608 C C . ILE A 1 73 ? 10.667 -10.985 2.125 1.00 96.12 73 ILE A C 1
ATOM 610 O O . ILE A 1 73 ? 11.869 -10.732 2.197 1.00 96.12 73 ILE A O 1
ATOM 614 N N . SER A 1 74 ? 10.205 -12.206 1.831 1.00 96.31 74 SER A N 1
ATOM 615 C CA . SER A 1 74 ? 11.083 -13.339 1.501 1.00 96.31 74 SER A CA 1
ATOM 616 C C . SER A 1 74 ? 11.956 -13.069 0.272 1.00 96.31 74 SER A C 1
ATOM 618 O O . SER A 1 74 ? 13.096 -13.526 0.226 1.00 96.31 74 SER A O 1
ATOM 620 N N . ASP A 1 75 ? 11.450 -12.296 -0.686 1.00 96.38 75 ASP A N 1
ATOM 621 C CA . ASP A 1 75 ? 12.165 -11.910 -1.908 1.00 96.38 75 ASP A CA 1
ATOM 622 C C . ASP A 1 75 ? 13.051 -10.661 -1.713 1.00 96.38 75 ASP A C 1
ATOM 624 O O . ASP A 1 75 ? 13.621 -10.131 -2.664 1.00 96.38 75 ASP A O 1
ATOM 628 N N . GLY A 1 76 ? 13.186 -10.172 -0.475 1.00 96.88 76 GLY A N 1
ATOM 629 C CA . GLY A 1 76 ? 14.051 -9.042 -0.126 1.00 96.88 76 GLY A CA 1
ATOM 630 C C . GLY A 1 76 ? 13.392 -7.665 -0.237 1.00 96.88 76 GLY A C 1
ATOM 631 O O . GLY A 1 76 ? 14.063 -6.649 -0.034 1.00 96.88 76 GLY A O 1
ATOM 632 N N . CYS A 1 77 ? 12.087 -7.588 -0.517 1.00 97.06 77 CYS A N 1
ATOM 633 C CA . CYS A 1 77 ? 11.369 -6.316 -0.516 1.00 97.06 77 CYS A CA 1
ATOM 634 C C . CYS A 1 77 ? 11.255 -5.726 0.899 1.00 97.06 77 CYS A C 1
ATOM 636 O O . CYS A 1 77 ? 11.170 -6.437 1.904 1.00 97.06 77 CYS A O 1
ATOM 638 N N . LYS A 1 78 ? 11.193 -4.393 0.988 1.00 96.12 78 LYS A N 1
ATOM 639 C CA . LYS A 1 78 ? 10.962 -3.678 2.253 1.00 96.12 78 LYS A CA 1
ATOM 640 C C . LYS A 1 78 ? 9.528 -3.186 2.314 1.00 96.12 78 LYS A C 1
ATOM 642 O O . LYS A 1 78 ? 9.009 -2.648 1.345 1.00 96.12 78 LYS A O 1
ATOM 647 N N . VAL A 1 79 ? 8.905 -3.308 3.479 1.00 91.94 79 VAL A N 1
ATOM 648 C CA . VAL A 1 79 ? 7.508 -2.911 3.682 1.00 91.94 79 VAL A CA 1
ATOM 649 C C . VAL A 1 79 ? 7.444 -1.793 4.707 1.00 91.94 79 VAL A C 1
ATOM 651 O O . VAL A 1 79 ? 8.036 -1.880 5.785 1.00 91.94 79 VAL A O 1
ATOM 654 N N . LYS A 1 80 ? 6.697 -0.741 4.383 1.00 88.19 80 LYS A N 1
ATOM 655 C CA . LYS A 1 80 ? 6.441 0.387 5.272 1.00 88.19 80 LYS A CA 1
ATOM 656 C C . LYS A 1 80 ? 4.944 0.622 5.382 1.00 88.19 80 LYS A C 1
ATOM 658 O O . LYS A 1 80 ? 4.263 0.926 4.413 1.00 88.19 80 LYS A O 1
ATOM 663 N N . ILE A 1 81 ? 4.433 0.538 6.602 1.00 81.38 81 ILE A N 1
ATOM 664 C CA . ILE A 1 81 ? 3.050 0.907 6.917 1.00 81.38 81 ILE A CA 1
ATOM 665 C C . ILE A 1 81 ? 3.048 2.397 7.266 1.00 81.38 81 ILE A C 1
ATOM 667 O O . ILE A 1 81 ? 3.781 2.814 8.171 1.00 81.38 81 ILE A O 1
ATOM 671 N N . GLN A 1 82 ? 2.290 3.200 6.510 1.00 67.31 82 GLN A N 1
ATOM 672 C CA . GLN A 1 82 ? 2.648 4.599 6.279 1.00 67.31 82 GLN A CA 1
ATOM 673 C C . GLN A 1 82 ? 2.986 5.428 7.524 1.00 67.31 82 GLN A C 1
ATOM 675 O O . GLN A 1 82 ? 4.030 6.037 7.519 1.00 67.31 82 GLN A O 1
ATOM 680 N N . LYS A 1 83 ? 2.222 5.539 8.601 1.00 62.12 83 LYS A N 1
ATOM 681 C CA . LYS A 1 83 ? 2.520 6.458 9.723 1.00 62.12 83 LYS A CA 1
ATOM 682 C C . LYS A 1 83 ? 3.002 5.725 10.971 1.00 62.12 83 LYS A C 1
ATOM 684 O O . LYS A 1 83 ? 2.968 6.314 12.051 1.00 62.12 83 LYS A O 1
ATOM 689 N N . GLY A 1 84 ? 3.465 4.482 10.825 1.00 52.62 84 GLY A N 1
ATOM 690 C CA . GLY A 1 84 ? 3.961 3.649 11.922 1.00 52.62 84 GLY A CA 1
ATOM 691 C C . GLY A 1 84 ? 2.857 3.106 12.833 1.00 52.62 84 GLY A C 1
ATOM 692 O O . GLY A 1 84 ? 3.148 2.721 13.966 1.00 52.62 84 GLY A O 1
ATOM 693 N N . PHE A 1 85 ? 1.595 3.086 12.377 1.00 55.91 85 PHE A N 1
ATOM 694 C CA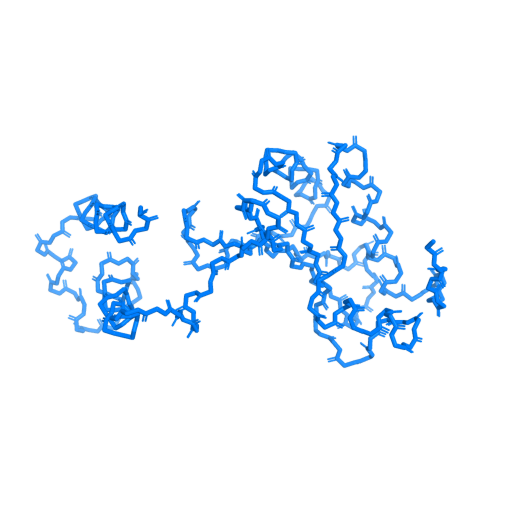 . PHE A 1 85 ? 0.468 2.640 13.199 1.00 55.91 85 PHE A CA 1
ATOM 695 C C . PHE A 1 85 ? -0.381 1.562 12.513 1.00 55.91 85 PHE A C 1
ATOM 697 O O . PHE A 1 85 ? -1.070 1.856 11.538 1.00 55.91 85 PHE A O 1
ATOM 704 N N . PRO A 1 86 ? -0.482 0.353 13.097 1.00 47.00 86 PRO A N 1
ATOM 705 C CA . PRO A 1 86 ? -1.184 -0.777 12.479 1.00 47.00 86 PRO A CA 1
ATOM 706 C C . PRO A 1 86 ? -2.717 -0.630 12.374 1.00 47.00 86 PRO A C 1
ATOM 708 O O . PRO A 1 86 ? -3.368 -1.498 11.809 1.00 47.00 86 PRO A O 1
ATOM 711 N N . PHE A 1 87 ? -3.322 0.447 12.895 1.00 51.94 87 PHE A N 1
ATOM 712 C CA . PHE A 1 87 ? -4.784 0.673 12.848 1.00 51.94 87 PHE A CA 1
ATOM 713 C C . PHE A 1 87 ? -5.198 1.883 12.002 1.00 51.94 87 PHE A C 1
ATOM 715 O O . PHE A 1 87 ? -6.390 2.110 11.770 1.00 51.94 87 PHE A O 1
ATOM 722 N N . ILE A 1 88 ? -4.226 2.698 11.595 1.00 56.62 88 ILE A N 1
ATOM 723 C CA . ILE A 1 88 ? -4.466 4.055 11.092 1.00 56.62 88 ILE A CA 1
ATOM 724 C C . ILE A 1 88 ? -4.290 4.118 9.582 1.00 56.62 88 ILE A C 1
ATOM 726 O O . ILE A 1 88 ? -4.960 4.918 8.931 1.00 56.62 88 ILE A O 1
ATOM 730 N N . ASP A 1 89 ? -3.421 3.279 9.031 1.00 63.81 89 ASP A N 1
ATOM 731 C CA . ASP A 1 89 ? -3.018 3.429 7.647 1.00 63.81 89 ASP A CA 1
ATOM 732 C C . ASP A 1 89 ? -3.925 2.628 6.719 1.00 63.81 89 ASP A C 1
ATOM 734 O O . ASP A 1 89 ? -4.262 1.472 6.973 1.00 63.81 89 ASP A O 1
ATOM 738 N N . ASN A 1 90 ? -4.343 3.292 5.646 1.00 80.75 90 ASN A N 1
ATOM 739 C CA . ASN A 1 90 ? -4.949 2.642 4.489 1.00 80.75 90 ASN A CA 1
ATOM 740 C C . ASN A 1 90 ? -3.926 2.463 3.382 1.00 80.75 90 ASN A C 1
ATOM 742 O O . ASN A 1 90 ? -4.331 2.204 2.267 1.00 80.75 90 ASN A O 1
ATOM 746 N N . VAL A 1 91 ? -2.642 2.683 3.666 1.00 88.75 91 VAL A N 1
ATOM 747 C CA . VAL A 1 91 ? -1.577 2.551 2.681 1.00 88.75 91 VAL A CA 1
ATOM 748 C C . VAL A 1 91 ? -0.483 1.682 3.266 1.00 88.75 91 VAL A C 1
ATOM 750 O O . VAL A 1 91 ? 0.073 1.994 4.329 1.00 88.75 91 VAL A O 1
ATOM 753 N N . ILE A 1 92 ? -0.194 0.588 2.573 1.00 91.31 92 ILE A N 1
ATOM 754 C CA . ILE A 1 92 ? 1.002 -0.218 2.789 1.00 91.31 92 ILE A CA 1
ATOM 755 C C . ILE A 1 92 ? 1.920 0.030 1.600 1.00 91.31 92 ILE A C 1
ATOM 757 O O . ILE A 1 92 ? 1.524 -0.209 0.470 1.00 91.31 92 ILE A O 1
ATOM 761 N N . GLN A 1 93 ? 3.127 0.512 1.860 1.00 93.62 93 GLN A N 1
ATOM 762 C CA . GLN A 1 93 ? 4.110 0.820 0.828 1.00 93.62 9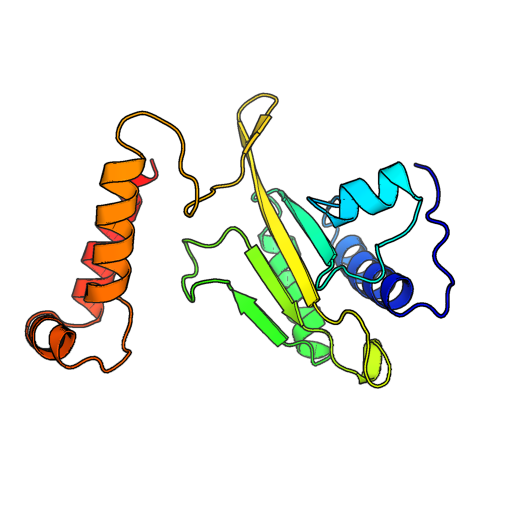3 GLN A CA 1
ATOM 763 C C . GLN A 1 93 ? 5.095 -0.340 0.727 1.00 93.62 93 GLN A C 1
ATOM 765 O O . GLN A 1 93 ? 5.673 -0.763 1.738 1.00 93.62 93 GLN A O 1
ATOM 770 N N . LEU A 1 94 ? 5.281 -0.849 -0.480 1.00 96.00 94 LEU A N 1
ATOM 771 C CA . LEU A 1 94 ? 6.210 -1.913 -0.813 1.00 96.00 94 LEU A CA 1
ATOM 772 C C . LEU A 1 94 ? 7.360 -1.332 -1.635 1.00 96.00 94 LEU A C 1
ATOM 774 O O . LEU A 1 94 ? 7.140 -0.798 -2.713 1.00 96.00 94 LEU A O 1
ATOM 778 N N . PHE A 1 95 ? 8.585 -1.473 -1.141 1.00 96.12 95 PHE A N 1
ATOM 779 C CA . PHE A 1 95 ? 9.804 -1.092 -1.846 1.00 96.12 95 PHE A CA 1
ATOM 780 C C . PHE A 1 95 ? 10.477 -2.341 -2.409 1.00 96.12 95 PHE A C 1
ATOM 782 O O . PHE A 1 95 ? 10.836 -3.254 -1.658 1.00 96.12 95 PHE A O 1
ATOM 789 N N . ILE A 1 96 ? 10.651 -2.364 -3.724 1.00 95.75 96 ILE A N 1
ATOM 790 C CA . ILE A 1 96 ? 11.163 -3.497 -4.489 1.00 95.75 96 ILE A CA 1
ATOM 791 C C . ILE A 1 96 ? 12.663 -3.279 -4.743 1.00 95.75 96 ILE A C 1
ATOM 793 O O . ILE A 1 96 ? 13.061 -2.179 -5.133 1.00 95.75 96 ILE A O 1
ATOM 797 N N . PRO A 1 97 ? 13.515 -4.283 -4.488 1.00 95.00 97 PRO A N 1
ATOM 798 C CA . PRO A 1 97 ? 14.958 -4.112 -4.564 1.00 95.00 97 PRO A CA 1
ATOM 799 C C . PRO A 1 97 ? 15.470 -4.205 -6.018 1.00 95.00 97 PRO A C 1
ATOM 801 O O . PRO A 1 97 ? 14.761 -4.680 -6.912 1.00 95.00 97 PRO A O 1
ATOM 804 N N . GLU A 1 98 ? 16.694 -3.726 -6.264 1.00 93.50 98 GLU A N 1
ATOM 805 C CA . GLU A 1 98 ? 17.295 -3.626 -7.610 1.00 93.50 98 GLU A CA 1
ATOM 806 C C . GLU A 1 98 ? 17.501 -4.987 -8.285 1.00 93.50 98 GLU A C 1
ATOM 808 O O . GLU A 1 98 ? 17.490 -5.083 -9.510 1.00 93.50 98 GLU A O 1
ATOM 813 N N . GLU A 1 99 ? 17.622 -6.064 -7.507 1.00 93.44 99 GLU A N 1
ATOM 814 C CA . GLU A 1 99 ? 17.699 -7.436 -8.012 1.00 93.44 99 GLU A CA 1
ATOM 815 C C . GLU A 1 99 ? 16.458 -7.826 -8.831 1.00 93.44 99 GLU A C 1
ATOM 817 O O . GLU A 1 99 ? 16.534 -8.718 -9.675 1.00 93.44 99 GLU A O 1
ATOM 822 N N . ILE A 1 100 ? 15.327 -7.151 -8.597 1.00 91.69 100 ILE A N 1
ATOM 823 C CA . ILE A 1 100 ? 14.059 -7.374 -9.299 1.00 91.69 100 ILE A CA 1
ATOM 824 C C . ILE A 1 100 ? 13.794 -6.255 -10.310 1.00 91.69 100 ILE A C 1
ATOM 826 O O . ILE A 1 100 ? 13.364 -6.529 -11.427 1.00 91.69 100 ILE A O 1
ATOM 830 N N . THR A 1 101 ? 14.032 -4.996 -9.936 1.00 89.75 101 THR A N 1
ATOM 831 C CA . THR A 1 101 ? 13.688 -3.826 -10.766 1.00 89.75 101 THR A CA 1
ATOM 832 C C . THR A 1 101 ? 14.759 -3.443 -11.790 1.00 89.75 101 THR A C 1
ATOM 834 O O . THR A 1 101 ? 14.462 -2.704 -12.729 1.00 89.75 101 THR A O 1
ATOM 837 N N . GLY A 1 102 ? 15.983 -3.955 -11.643 1.00 88.12 102 GLY A N 1
ATOM 838 C CA . GLY A 1 102 ? 17.163 -3.507 -12.377 1.00 88.12 102 GLY A CA 1
ATOM 839 C C . GLY A 1 102 ? 17.916 -2.385 -11.653 1.00 88.12 102 GLY A C 1
ATOM 840 O O . GLY A 1 102 ? 17.478 -1.860 -10.634 1.00 88.12 102 GLY A O 1
ATOM 841 N N . ILE A 1 103 ? 19.085 -2.021 -12.185 1.00 85.69 103 ILE A N 1
ATOM 842 C CA . ILE A 1 103 ? 19.961 -0.989 -11.606 1.00 85.69 103 ILE A CA 1
ATOM 843 C C . ILE A 1 103 ? 19.326 0.396 -11.790 1.00 85.69 103 ILE A C 1
ATOM 845 O O . ILE A 1 103 ? 18.987 0.752 -12.919 1.00 85.69 103 ILE A O 1
ATOM 849 N N . ASN A 1 104 ? 19.257 1.199 -10.719 1.00 83.50 104 ASN A N 1
ATOM 850 C CA . ASN A 1 104 ? 18.706 2.564 -10.724 1.00 83.50 104 ASN A CA 1
ATOM 851 C C . ASN A 1 104 ? 17.325 2.665 -11.407 1.00 83.50 104 ASN A C 1
ATOM 853 O O . ASN A 1 104 ? 17.179 3.392 -12.397 1.00 83.50 104 ASN A O 1
ATOM 857 N N . PRO A 1 105 ? 16.309 1.941 -10.913 1.00 86.25 105 PRO A N 1
ATOM 858 C CA . PRO A 1 105 ? 14.987 1.978 -11.516 1.00 86.25 105 PRO A CA 1
ATOM 859 C C . PRO A 1 105 ? 14.356 3.365 -11.325 1.00 86.25 105 PRO A C 1
ATOM 861 O O . PRO A 1 105 ? 14.569 4.021 -10.304 1.00 86.25 105 PRO A O 1
ATOM 864 N N . HIS A 1 106 ? 13.548 3.805 -12.292 1.00 84.88 106 HIS A N 1
ATOM 865 C CA . HIS A 1 106 ? 12.803 5.060 -12.159 1.00 84.88 106 HIS A CA 1
ATOM 866 C C . HIS A 1 106 ? 11.773 4.987 -11.018 1.00 84.88 106 HIS A C 1
ATOM 868 O O . HIS A 1 106 ? 11.677 5.899 -10.200 1.00 84.88 106 HIS A O 1
ATOM 874 N N . ILE A 1 107 ? 11.053 3.864 -10.940 1.00 89.12 107 ILE A N 1
ATOM 875 C CA . ILE A 1 107 ? 10.096 3.539 -9.879 1.00 89.12 107 ILE A CA 1
ATOM 876 C C . ILE A 1 107 ? 10.574 2.273 -9.177 1.00 89.12 107 ILE A C 1
ATOM 878 O O . ILE A 1 107 ? 10.960 1.309 -9.830 1.00 89.12 107 ILE A O 1
ATOM 882 N N . ASN A 1 108 ? 10.515 2.239 -7.849 1.00 92.81 108 ASN A N 1
ATOM 883 C CA . ASN A 1 108 ? 10.740 1.021 -7.065 1.00 92.81 108 ASN A CA 1
ATOM 884 C C . ASN A 1 108 ? 9.727 0.839 -5.928 1.00 92.81 108 ASN A C 1
ATOM 886 O O . ASN A 1 108 ? 9.934 0.002 -5.050 1.00 92.81 108 ASN A O 1
ATOM 890 N N . GLN A 1 109 ? 8.655 1.628 -5.929 1.00 94.56 109 GLN A N 1
ATOM 891 C CA . GLN A 1 109 ? 7.658 1.664 -4.871 1.00 94.56 109 GLN A CA 1
ATOM 892 C C . GLN A 1 109 ? 6.282 1.297 -5.432 1.00 94.56 109 GLN A C 1
ATOM 894 O O . GLN A 1 109 ? 5.891 1.770 -6.498 1.00 94.56 109 GLN A O 1
ATOM 899 N N . VAL A 1 110 ? 5.550 0.468 -4.692 1.00 96.00 110 VAL A N 1
ATOM 900 C CA . VAL A 1 110 ? 4.141 0.155 -4.940 1.00 96.00 110 VAL A CA 1
ATOM 901 C C . VAL A 1 110 ? 3.341 0.448 -3.680 1.00 96.00 110 VAL A C 1
ATOM 903 O O . VAL A 1 110 ? 3.634 -0.103 -2.616 1.00 96.00 110 VAL A O 1
ATOM 906 N N . ASP A 1 111 ? 2.324 1.291 -3.801 1.00 95.19 111 ASP A N 1
ATOM 907 C CA . ASP A 1 111 ? 1.455 1.683 -2.699 1.00 95.19 111 ASP A CA 1
ATOM 908 C C . ASP A 1 111 ? 0.131 0.920 -2.775 1.00 95.19 111 ASP A C 1
ATOM 910 O O . ASP A 1 111 ? -0.577 0.951 -3.774 1.00 95.19 111 ASP A O 1
ATOM 914 N N . PHE A 1 112 ? -0.209 0.217 -1.694 1.00 94.69 112 PHE A N 1
ATOM 915 C CA . PHE A 1 112 ? -1.457 -0.528 -1.551 1.00 94.69 112 PHE A CA 1
ATOM 916 C C . PHE A 1 112 ? -2.476 0.261 -0.740 1.00 94.69 112 PHE A C 1
ATOM 918 O O . PHE A 1 112 ? -2.425 0.269 0.495 1.00 94.69 112 PHE A O 1
ATOM 925 N N . TYR A 1 113 ? -3.432 0.869 -1.431 1.00 93.38 113 TYR A N 1
ATOM 926 C CA . TYR A 1 113 ? -4.582 1.547 -0.857 1.00 93.38 113 TYR A CA 1
ATOM 927 C C . TYR A 1 113 ? -5.663 0.560 -0.400 1.00 93.38 113 TYR A C 1
ATOM 929 O O . TYR A 1 113 ? -6.096 -0.323 -1.133 1.00 93.38 113 TYR A O 1
ATOM 937 N N . ILE A 1 114 ? -6.137 0.716 0.834 1.00 91.81 114 ILE A N 1
ATOM 938 C CA . ILE A 1 114 ? -7.091 -0.195 1.468 1.00 91.81 114 ILE A CA 1
ATOM 939 C C . ILE A 1 114 ? -8.456 0.485 1.558 1.00 91.81 114 ILE A C 1
ATOM 941 O O . ILE A 1 114 ? -8.688 1.359 2.404 1.00 91.81 114 ILE A O 1
ATOM 945 N N . TYR A 1 115 ? -9.367 0.039 0.703 1.00 92.50 115 TYR A N 1
ATOM 946 C CA . TYR A 1 115 ? -10.746 0.501 0.615 1.00 92.50 115 TYR A CA 1
ATOM 947 C C . TYR A 1 115 ? -11.695 -0.375 1.428 1.00 92.50 115 TYR A C 1
ATOM 949 O O . TYR A 1 115 ? -11.446 -1.548 1.678 1.00 92.50 115 TYR A O 1
ATOM 957 N N . ARG A 1 116 ? -12.829 0.183 1.833 1.00 90.00 116 ARG A N 1
ATOM 958 C CA . ARG A 1 116 ? -13.943 -0.537 2.459 1.00 90.00 116 ARG A CA 1
ATOM 959 C C . ARG A 1 116 ? -15.214 -0.313 1.650 1.00 90.00 116 ARG A C 1
ATOM 961 O O . ARG A 1 116 ? -15.363 0.733 1.023 1.00 90.00 116 ARG A O 1
ATOM 968 N N . LYS A 1 117 ? -16.145 -1.266 1.694 1.00 90.56 117 LYS A N 1
ATOM 969 C CA . LYS A 1 117 ? -17.445 -1.168 1.007 1.00 90.56 117 LYS A CA 1
ATOM 970 C C . LYS A 1 117 ? -18.512 -0.571 1.925 1.00 90.56 117 LYS A C 1
ATOM 972 O O . LYS A 1 117 ? -18.659 -1.004 3.068 1.00 90.56 117 LYS A O 1
ATOM 977 N N . CYS A 1 118 ? -19.245 0.435 1.449 1.00 86.62 118 CYS A N 1
ATOM 978 C CA . CYS A 1 118 ? -20.445 0.982 2.093 1.00 86.62 118 CYS A CA 1
ATOM 979 C C . CYS A 1 118 ? -21.529 1.160 1.028 1.00 86.62 118 CYS A C 1
ATOM 981 O O . CYS A 1 118 ? -21.467 2.094 0.227 1.00 86.62 118 CYS A O 1
ATOM 983 N N . GLY A 1 119 ? -22.504 0.248 1.008 1.00 89.88 119 GLY A N 1
ATOM 984 C CA . GLY A 1 119 ? -23.465 0.169 -0.093 1.00 89.88 119 GLY A CA 1
ATOM 985 C C . GLY A 1 119 ? -22.736 -0.005 -1.427 1.00 89.88 119 GLY A C 1
ATOM 986 O O . GLY A 1 119 ? -21.863 -0.866 -1.539 1.00 89.88 119 GLY A O 1
ATOM 987 N N . ASP A 1 120 ? -23.047 0.865 -2.385 1.00 92.75 120 ASP A N 1
ATOM 988 C CA . ASP A 1 120 ? -22.455 0.867 -3.730 1.00 92.75 120 ASP A CA 1
ATOM 989 C C . ASP A 1 120 ? -21.137 1.657 -3.828 1.00 92.75 120 ASP A C 1
ATOM 991 O O . ASP A 1 120 ? -20.575 1.807 -4.912 1.00 92.75 120 ASP A O 1
ATOM 995 N N . PHE A 1 121 ? -20.629 2.182 -2.709 1.00 89.62 121 PHE A N 1
ATOM 996 C CA . PHE A 1 121 ? -19.439 3.029 -2.688 1.00 89.62 121 PHE A CA 1
ATOM 997 C C . PHE A 1 121 ? -18.248 2.336 -2.024 1.00 89.62 121 PHE A C 1
ATOM 999 O O . PHE A 1 121 ? -18.356 1.736 -0.950 1.00 89.62 121 PHE A O 1
ATOM 1006 N N . GLY A 1 122 ? -17.077 2.494 -2.642 1.00 89.50 122 GLY A N 1
ATOM 1007 C CA . GLY A 1 122 ? -15.790 2.259 -2.002 1.00 89.50 122 GLY A CA 1
ATOM 1008 C C . GLY A 1 122 ? -15.348 3.511 -1.253 1.00 89.50 122 GLY A C 1
ATOM 1009 O O . GLY A 1 122 ? -15.315 4.599 -1.822 1.00 89.50 122 GLY A O 1
ATOM 1010 N N . TYR A 1 123 ? -14.998 3.372 0.021 1.00 85.81 123 TYR A N 1
ATOM 1011 C CA . TYR A 1 123 ? -14.437 4.461 0.810 1.00 85.81 123 TYR A CA 1
ATOM 1012 C C . TYR A 1 123 ? -13.068 4.081 1.350 1.00 85.81 123 TYR A C 1
ATOM 1014 O O . TYR A 1 123 ? -12.855 3.004 1.908 1.00 85.81 123 TYR A O 1
ATOM 1022 N N . MET A 1 124 ? -12.143 5.019 1.231 1.00 82.81 124 MET A N 1
ATOM 1023 C CA . MET A 1 124 ? -10.850 4.968 1.879 1.00 82.81 124 MET A CA 1
ATOM 1024 C C . MET A 1 124 ? -10.747 6.143 2.839 1.00 82.81 124 MET A C 1
ATOM 1026 O O . MET A 1 124 ? -11.223 7.247 2.572 1.00 82.81 124 MET A O 1
ATOM 1030 N N . ARG A 1 125 ? -10.113 5.926 3.990 1.00 73.62 125 ARG A N 1
ATOM 1031 C CA . ARG A 1 125 ? -9.979 6.992 4.981 1.00 73.62 125 ARG A CA 1
ATOM 1032 C C . ARG A 1 125 ? -8.861 7.957 4.575 1.00 73.62 125 ARG A C 1
ATOM 1034 O O . ARG A 1 125 ? -7.703 7.559 4.456 1.00 73.62 125 ARG A O 1
ATOM 1041 N N . TRP A 1 126 ? -9.176 9.243 4.450 1.00 75.69 126 TRP A N 1
ATOM 1042 C CA . TRP A 1 126 ? -8.179 10.266 4.137 1.00 75.69 126 TRP A CA 1
ATOM 1043 C C . TRP A 1 126 ? -7.986 11.237 5.302 1.00 75.69 126 TRP A C 1
ATOM 1045 O O . TRP A 1 126 ? -8.647 12.262 5.424 1.00 75.69 126 TRP A O 1
ATOM 1055 N N . LEU A 1 127 ? -7.032 10.931 6.184 1.00 70.81 127 LEU A N 1
ATOM 1056 C CA . LEU A 1 127 ? -6.769 11.755 7.375 1.00 70.81 127 LEU A CA 1
ATOM 1057 C C . LEU A 1 127 ? -6.189 13.140 7.062 1.00 70.81 127 LEU A C 1
ATOM 1059 O O . LEU A 1 127 ? -6.289 14.051 7.883 1.00 70.81 127 LEU A O 1
ATOM 1063 N N . ASN A 1 128 ? -5.550 13.298 5.902 1.00 69.50 128 ASN A N 1
ATOM 1064 C CA . ASN A 1 128 ? -4.968 14.578 5.503 1.00 69.50 128 ASN A CA 1
ATOM 1065 C C . ASN A 1 128 ? -6.052 15.551 5.002 1.00 69.50 128 ASN A C 1
ATOM 1067 O O . ASN A 1 128 ? -5.923 16.756 5.227 1.00 69.50 128 ASN A O 1
ATOM 1071 N N . ALA A 1 129 ? -7.133 15.027 4.417 1.00 75.31 129 ALA A N 1
ATOM 1072 C CA . ALA A 1 129 ? -8.260 15.785 3.884 1.00 75.31 129 ALA A CA 1
ATOM 1073 C C . ALA A 1 129 ? -9.606 15.213 4.386 1.00 75.31 129 ALA A C 1
ATOM 1075 O O . ALA A 1 129 ? -10.396 14.703 3.595 1.00 75.31 129 ALA A O 1
ATOM 1076 N N . PRO A 1 130 ? -9.879 15.252 5.705 1.00 76.00 130 PRO A N 1
ATOM 1077 C CA . PRO A 1 130 ? -11.081 14.647 6.255 1.00 76.00 130 PRO A CA 1
ATOM 1078 C C . PRO A 1 130 ? -12.314 15.496 5.924 1.00 76.00 130 PRO A C 1
ATOM 1080 O O . PRO A 1 130 ? -12.314 16.722 6.074 1.00 76.00 130 PRO A O 1
ATOM 1083 N N . THR A 1 131 ? -13.391 14.835 5.521 1.00 73.94 131 THR A N 1
ATOM 1084 C CA . THR A 1 131 ? -14.673 15.449 5.151 1.00 73.94 131 THR A CA 1
ATOM 1085 C C . THR A 1 131 ? -15.715 15.273 6.263 1.00 73.94 131 THR A C 1
ATOM 1087 O O . THR A 1 131 ? -15.618 14.339 7.054 1.00 73.94 131 THR A O 1
ATOM 1090 N N . GLY A 1 132 ? -16.718 16.156 6.330 1.00 79.88 132 GLY A N 1
ATOM 1091 C CA . GLY A 1 132 ? -17.833 16.073 7.290 1.00 79.88 132 GLY A CA 1
ATOM 1092 C C . GLY A 1 132 ? -17.824 17.144 8.388 1.00 79.88 132 GLY A C 1
ATOM 1093 O O . GLY A 1 132 ? -16.904 17.956 8.495 1.00 79.88 132 GLY A O 1
ATOM 1094 N N . TYR A 1 133 ? -18.877 17.163 9.210 1.00 77.38 133 TYR A N 1
ATOM 1095 C CA . TYR A 1 133 ? -18.999 18.106 10.325 1.00 77.38 133 TYR A CA 1
ATOM 1096 C C . TYR A 1 133 ? -17.871 17.904 11.342 1.00 77.38 133 TYR A C 1
ATOM 1098 O O . TYR A 1 133 ? -17.540 16.778 11.701 1.00 77.38 133 TYR A O 1
ATOM 1106 N N . PHE A 1 134 ? -17.272 19.006 11.804 1.00 80.69 134 PHE A N 1
ATOM 1107 C CA . PHE A 1 134 ? -16.154 19.024 12.762 1.00 80.69 134 PHE A CA 1
ATOM 1108 C C . PHE A 1 134 ? -14.863 18.314 12.311 1.00 80.69 134 PHE A C 1
ATOM 1110 O O . PHE A 1 134 ? -13.909 18.250 13.090 1.00 80.69 134 PHE A O 1
ATOM 1117 N N . SER A 1 135 ? -14.771 17.849 11.059 1.00 80.62 135 SER A N 1
ATOM 1118 C CA . SER A 1 135 ? -13.632 17.062 10.567 1.00 80.62 135 SER A CA 1
ATOM 1119 C C . SER A 1 135 ? -12.289 17.779 10.748 1.00 80.62 135 SER A C 1
ATOM 1121 O O . SER A 1 135 ? -11.294 17.161 11.123 1.00 80.62 135 SER A O 1
ATOM 1123 N N . GLN A 1 136 ? -12.264 19.103 10.565 1.00 81.81 136 GLN A N 1
ATOM 1124 C CA . GLN A 1 136 ? -11.061 19.919 10.736 1.00 81.81 136 GLN A CA 1
ATOM 1125 C C . GLN A 1 136 ? -10.636 20.057 12.197 1.00 81.81 136 GLN A C 1
ATOM 1127 O O . GLN A 1 136 ? -9.456 19.900 12.512 1.00 81.81 136 GLN A O 1
ATOM 1132 N N . SER A 1 137 ? -11.582 20.301 13.103 1.00 84.38 137 SER A N 1
ATOM 1133 C CA . SER A 1 137 ? -11.300 20.362 14.540 1.00 84.38 137 SER A CA 1
ATOM 1134 C C . SER A 1 137 ? -10.753 19.026 15.030 1.00 84.38 137 SER A C 1
ATOM 1136 O O . SER A 1 137 ? -9.768 18.982 15.766 1.00 84.38 137 SER A O 1
ATOM 1138 N N . ILE A 1 138 ? -11.329 17.921 14.556 1.00 78.62 138 ILE A N 1
ATOM 1139 C CA . ILE A 1 138 ? -10.879 16.596 14.962 1.00 78.62 138 ILE A CA 1
ATOM 1140 C C . ILE A 1 138 ? -9.538 16.234 14.316 1.00 78.62 138 ILE A C 1
ATOM 1142 O O . ILE A 1 138 ? -8.693 15.629 14.975 1.00 78.62 138 ILE A O 1
ATOM 1146 N N . ARG A 1 139 ? -9.271 16.687 13.084 1.00 81.62 139 ARG A N 1
ATOM 1147 C CA . ARG A 1 139 ? -7.943 16.601 12.455 1.00 81.62 139 ARG A CA 1
ATOM 1148 C C . ARG A 1 139 ? -6.869 17.224 13.344 1.00 81.62 139 ARG A C 1
ATOM 1150 O O . ARG A 1 139 ? -5.828 16.608 13.568 1.00 81.62 139 ARG A O 1
ATOM 1157 N N . VAL A 1 140 ? -7.132 18.418 13.879 1.00 83.69 140 VAL A N 1
ATOM 1158 C CA . VAL A 1 140 ? -6.210 19.118 14.787 1.00 83.69 140 VAL A CA 1
ATOM 1159 C C . VAL A 1 140 ? -5.976 18.306 16.060 1.00 83.69 140 VAL A C 1
ATOM 1161 O O . VAL A 1 140 ? -4.823 18.084 16.429 1.00 83.69 140 VAL A O 1
ATOM 1164 N N . VAL A 1 141 ? -7.041 17.802 16.692 1.00 82.31 141 VAL A N 1
ATOM 1165 C CA . VAL A 1 141 ? -6.925 16.957 17.894 1.00 82.31 141 VAL A CA 1
ATOM 1166 C C . VAL A 1 141 ? -6.140 15.678 17.597 1.00 82.31 141 VAL A C 1
ATOM 1168 O O . VAL A 1 141 ? -5.236 15.327 18.350 1.00 82.31 141 VAL A O 1
ATOM 1171 N N . TYR A 1 142 ? -6.416 15.009 16.477 1.00 78.56 142 TYR A N 1
ATOM 1172 C CA . TYR A 1 142 ? -5.705 13.807 16.048 1.00 78.56 142 TYR A CA 1
ATOM 1173 C C . TYR A 1 142 ? -4.203 14.060 15.876 1.00 78.56 142 TYR A C 1
ATOM 1175 O O . TYR A 1 142 ? -3.390 13.325 16.439 1.00 78.56 142 TYR A O 1
ATOM 1183 N N . PHE A 1 143 ? -3.814 15.100 15.129 1.00 78.88 143 PHE A N 1
ATOM 1184 C CA . PHE A 1 143 ? -2.397 15.406 14.919 1.00 78.88 143 PHE A CA 1
ATOM 1185 C C . PHE A 1 143 ? -1.714 15.840 16.215 1.00 78.88 143 PHE A C 1
ATOM 1187 O O . PHE A 1 143 ? -0.566 15.465 16.447 1.00 78.88 143 PHE A O 1
ATOM 1194 N N . TRP A 1 144 ? -2.422 16.552 17.095 1.00 80.12 144 TRP A N 1
ATOM 1195 C CA . TRP A 1 144 ? -1.920 16.869 18.427 1.00 80.12 144 TRP A CA 1
ATOM 1196 C C . TRP A 1 144 ? -1.680 15.598 19.251 1.00 80.12 144 TRP A C 1
ATOM 1198 O O . TRP A 1 144 ? -0.578 15.409 19.765 1.00 80.12 144 TRP A O 1
ATOM 1208 N N . LEU A 1 145 ? -2.656 14.689 19.329 1.00 76.56 145 LEU A N 1
ATOM 1209 C CA . LEU A 1 145 ? -2.524 13.423 20.054 1.00 76.56 145 LEU A CA 1
ATOM 1210 C C . LEU A 1 145 ? -1.396 12.566 19.477 1.00 76.56 145 LEU A C 1
ATOM 1212 O O . LEU A 1 145 ? -0.589 12.037 20.234 1.00 76.56 145 LEU A O 1
ATOM 1216 N N . LYS A 1 146 ? -1.284 12.472 18.147 1.00 75.12 146 LYS A N 1
ATOM 1217 C CA . LYS A 1 146 ? -0.189 11.760 17.478 1.00 75.12 146 LYS A CA 1
ATOM 1218 C C . LYS A 1 146 ? 1.170 12.318 17.910 1.00 75.12 146 LYS A C 1
ATOM 1220 O O . LYS A 1 146 ? 2.018 11.559 18.380 1.00 75.12 146 LYS A O 1
ATOM 1225 N N . SER A 1 147 ? 1.358 13.630 17.791 1.00 73.00 147 SER A N 1
ATOM 1226 C CA . SER A 1 147 ? 2.632 14.291 18.089 1.00 73.00 147 SER A CA 1
ATOM 1227 C C . SER A 1 147 ? 3.008 14.252 19.568 1.00 73.00 147 SER A C 1
ATOM 1229 O O . SER A 1 147 ? 4.187 14.148 19.881 1.00 73.00 147 SER A O 1
ATOM 1231 N N . ASN A 1 148 ? 2.031 14.298 20.479 1.00 71.06 148 ASN A N 1
ATOM 1232 C CA . ASN A 1 148 ? 2.297 14.340 21.920 1.00 71.06 148 ASN A CA 1
ATOM 1233 C C . ASN A 1 148 ? 2.320 12.957 22.583 1.00 71.06 148 ASN A C 1
ATOM 1235 O O . ASN A 1 148 ? 3.011 12.773 23.583 1.00 71.06 148 ASN A O 1
ATOM 1239 N N . LEU A 1 149 ? 1.549 11.989 22.078 1.00 69.62 149 LEU A N 1
ATOM 1240 C CA . LEU A 1 149 ? 1.395 10.685 22.727 1.00 69.62 149 LEU A CA 1
ATOM 1241 C C . LEU A 1 149 ? 2.216 9.580 22.071 1.00 69.62 149 LEU A C 1
ATOM 1243 O O . LEU A 1 149 ? 2.606 8.646 22.776 1.00 69.62 149 LEU A O 1
ATOM 1247 N N . LEU A 1 150 ? 2.477 9.661 20.763 1.00 67.06 150 LEU A N 1
ATOM 1248 C CA . LEU A 1 150 ? 2.987 8.522 19.998 1.00 67.06 150 LEU A CA 1
ATOM 1249 C C . LEU A 1 150 ? 4.345 8.748 19.330 1.00 67.06 150 LEU A C 1
ATOM 1251 O O . LEU A 1 150 ? 5.097 7.787 19.180 1.00 67.06 150 LEU A O 1
ATOM 1255 N N . ILE A 1 151 ? 4.673 9.979 18.937 1.00 63.09 151 ILE A N 1
ATOM 1256 C CA . ILE A 1 151 ? 5.979 10.289 18.349 1.00 63.09 151 ILE A CA 1
ATOM 1257 C C . ILE A 1 151 ? 7.020 10.342 19.477 1.00 63.09 151 ILE A C 1
ATOM 1259 O O . ILE A 1 151 ? 6.913 11.139 20.406 1.00 63.09 151 ILE A O 1
ATOM 1263 N N . SER A 1 152 ? 8.015 9.454 19.414 1.00 53.03 152 SER A N 1
ATOM 1264 C CA . SER A 1 152 ? 9.141 9.405 20.358 1.00 53.03 152 SER A CA 1
ATOM 1265 C C . SER A 1 152 ? 10.244 10.410 20.032 1.00 53.03 152 SER A C 1
ATOM 1267 O O . SER A 1 152 ? 11.251 10.439 20.736 1.00 53.03 152 SER A O 1
ATOM 1269 N N . ASP A 1 153 ? 10.083 11.184 18.959 1.00 51.94 153 ASP A N 1
ATOM 1270 C CA . ASP A 1 153 ? 11.139 12.044 18.451 1.00 51.94 153 ASP A CA 1
ATOM 1271 C C . ASP A 1 153 ? 11.359 13.266 19.350 1.00 51.94 153 ASP A C 1
ATOM 1273 O O . ASP A 1 153 ? 10.428 13.937 19.811 1.00 51.94 153 ASP A O 1
ATOM 1277 N N . ILE A 1 154 ? 12.634 13.489 19.646 1.00 48.78 154 ILE A N 1
ATOM 1278 C CA . ILE A 1 154 ? 13.182 14.100 20.862 1.00 48.78 154 ILE A CA 1
ATOM 1279 C C . ILE A 1 154 ? 13.125 15.636 20.774 1.00 48.78 154 ILE A C 1
ATOM 1281 O O . ILE A 1 154 ? 14.112 16.343 20.949 1.00 48.78 154 ILE A O 1
ATOM 1285 N N . SER A 1 155 ? 11.957 16.214 20.490 1.00 53.69 155 SER A N 1
ATOM 1286 C CA . SER A 1 155 ? 11.777 17.655 20.690 1.00 53.69 155 SER A CA 1
ATOM 1287 C C . SER A 1 155 ? 11.539 17.922 22.184 1.00 53.69 155 SER A C 1
ATOM 1289 O O . SER A 1 155 ? 10.665 17.308 22.805 1.00 53.69 155 SER A O 1
ATOM 1291 N N . LYS A 1 156 ? 12.319 18.842 22.777 1.00 50.53 156 LYS A N 1
ATOM 1292 C CA . LYS A 1 156 ? 12.372 19.125 24.232 1.00 50.53 156 LYS A CA 1
ATOM 1293 C C . LYS A 1 156 ? 11.001 19.348 24.894 1.00 50.53 156 LYS A C 1
ATOM 1295 O O . LYS A 1 156 ? 10.857 19.106 26.088 1.00 50.53 156 LYS A O 1
ATOM 1300 N N . ARG A 1 157 ? 9.983 19.763 24.131 1.00 53.22 157 ARG A N 1
ATOM 1301 C CA . ARG A 1 157 ? 8.614 20.009 24.616 1.00 53.22 157 ARG A CA 1
ATOM 1302 C C . ARG A 1 157 ? 7.871 18.733 25.044 1.00 53.22 157 ARG A C 1
ATOM 1304 O O . ARG A 1 157 ? 7.019 18.804 25.923 1.00 53.22 157 ARG A O 1
ATOM 1311 N N . TYR A 1 158 ? 8.193 17.577 24.460 1.00 53.59 158 TYR A N 1
ATOM 1312 C CA . TYR A 1 158 ? 7.435 16.327 24.651 1.00 53.59 158 TYR A CA 1
ATOM 1313 C C . TYR A 1 158 ? 7.962 15.440 25.789 1.00 53.59 158 TYR A C 1
ATOM 1315 O O . TYR A 1 158 ? 7.318 14.458 26.162 1.00 53.59 158 TYR A O 1
ATOM 1323 N N . LEU A 1 159 ? 9.104 15.798 26.387 1.00 55.94 159 LEU A N 1
ATOM 1324 C CA . LEU A 1 159 ? 9.716 15.046 27.488 1.00 55.94 159 LEU A CA 1
ATOM 1325 C C . LEU A 1 159 ? 8.815 14.987 28.729 1.00 55.94 159 LEU A C 1
ATOM 1327 O O . LEU A 1 159 ? 8.743 13.946 29.371 1.00 55.94 159 LEU A O 1
ATOM 1331 N N . ILE A 1 160 ? 8.074 16.060 29.027 1.00 62.53 160 ILE A N 1
ATOM 1332 C CA . ILE A 1 160 ? 7.236 16.148 30.233 1.00 62.53 160 ILE A CA 1
ATOM 1333 C C . ILE A 1 160 ? 6.068 15.154 30.166 1.00 62.53 160 ILE A C 1
ATOM 1335 O O . ILE A 1 160 ? 5.865 14.374 31.091 1.00 62.53 160 ILE A O 1
ATOM 1339 N N . ILE A 1 161 ? 5.334 15.113 29.050 1.00 62.66 161 ILE A N 1
ATOM 1340 C CA . ILE A 1 161 ? 4.217 14.168 28.870 1.00 62.66 161 ILE A CA 1
ATOM 1341 C C . ILE A 1 161 ? 4.735 12.726 28.834 1.00 62.66 161 ILE A C 1
ATOM 1343 O O . ILE A 1 161 ? 4.129 11.836 29.431 1.00 62.66 161 ILE A O 1
ATOM 1347 N N . ASN A 1 162 ? 5.878 12.499 28.178 1.00 61.59 162 ASN A N 1
ATOM 1348 C CA . ASN A 1 162 ? 6.522 11.188 28.121 1.00 61.59 162 ASN A CA 1
ATOM 1349 C C . ASN A 1 162 ? 6.990 10.689 29.499 1.00 61.59 162 ASN A C 1
ATOM 1351 O O . ASN A 1 162 ? 7.051 9.474 29.689 1.00 61.59 162 ASN A O 1
ATOM 1355 N N . TYR A 1 163 ? 7.299 11.604 30.426 1.00 65.00 163 TYR A N 1
ATOM 1356 C CA . TYR A 1 163 ? 7.698 11.310 31.803 1.00 65.00 163 TYR A CA 1
ATOM 1357 C C . TYR A 1 163 ? 6.494 11.076 32.727 1.00 65.00 163 TYR A C 1
ATOM 1359 O O . TYR A 1 163 ? 6.526 10.179 33.563 1.00 65.00 163 TYR A O 1
ATOM 1367 N N . ILE A 1 164 ? 5.415 11.849 32.556 1.00 75.69 164 ILE A N 1
ATOM 1368 C CA . ILE A 1 164 ? 4.209 11.757 33.395 1.00 75.69 164 ILE A CA 1
ATOM 1369 C C . ILE A 1 164 ? 3.344 10.550 33.011 1.00 75.69 164 ILE A C 1
ATOM 1371 O O . ILE A 1 164 ? 2.794 9.885 33.887 1.00 75.69 164 ILE A O 1
ATOM 1375 N N . ILE A 1 165 ? 3.200 10.257 31.712 1.00 75.94 165 ILE A N 1
ATOM 1376 C CA . ILE A 1 165 ? 2.290 9.213 31.227 1.00 75.94 165 ILE A CA 1
ATOM 1377 C C . ILE A 1 165 ? 3.090 8.069 30.582 1.00 75.94 165 ILE A C 1
ATOM 1379 O O . ILE A 1 165 ? 3.681 8.245 29.506 1.00 75.94 165 ILE A O 1
ATOM 1383 N N . PRO A 1 166 ? 3.063 6.853 31.167 1.00 81.50 166 PRO A N 1
ATOM 1384 C CA . PRO A 1 166 ? 3.733 5.690 30.600 1.00 81.50 166 PRO A CA 1
ATOM 1385 C C . PRO A 1 166 ? 3.307 5.412 29.156 1.00 81.50 166 PRO A C 1
ATOM 1387 O O . PRO A 1 166 ? 2.137 5.557 28.796 1.00 81.50 166 PRO A O 1
ATOM 1390 N N . LYS A 1 167 ? 4.239 4.923 28.327 1.00 74.56 167 LYS A N 1
ATOM 1391 C CA . LYS A 1 167 ? 3.998 4.613 26.902 1.00 74.56 167 LYS A CA 1
ATOM 1392 C C . LYS A 1 167 ? 2.745 3.753 26.678 1.00 74.56 167 LYS A C 1
ATOM 1394 O O . LYS A 1 167 ? 1.966 4.039 25.774 1.00 74.56 167 LYS A O 1
ATOM 1399 N N . LYS A 1 168 ? 2.515 2.740 27.527 1.00 80.06 168 LYS A N 1
ATOM 1400 C CA . LYS A 1 168 ? 1.319 1.878 27.463 1.00 80.06 168 LYS A CA 1
ATOM 1401 C C . LYS A 1 168 ? 0.017 2.664 27.660 1.00 80.06 168 LYS A C 1
ATOM 1403 O O . LYS A 1 168 ? -0.942 2.437 26.932 1.00 80.06 168 LYS A O 1
ATOM 1408 N N . MET A 1 169 ? -0.007 3.610 28.600 1.00 80.62 169 MET A N 1
ATOM 1409 C CA . MET A 1 169 ? -1.180 4.448 28.862 1.00 80.62 169 MET A CA 1
ATOM 1410 C C . MET A 1 169 ? -1.402 5.480 27.758 1.00 80.62 169 MET A C 1
ATOM 1412 O O . MET A 1 169 ? -2.532 5.657 27.321 1.00 80.62 169 MET A O 1
ATOM 1416 N N . ARG A 1 170 ? -0.337 6.107 27.244 1.00 78.50 170 ARG A N 1
ATOM 1417 C CA . ARG A 1 170 ? -0.424 7.008 26.081 1.00 78.50 170 ARG A CA 1
ATOM 1418 C C . ARG A 1 170 ? -1.030 6.307 24.870 1.00 78.50 170 ARG A C 1
ATOM 1420 O O . ARG A 1 170 ? -1.936 6.837 24.232 1.00 78.50 170 ARG A O 1
ATOM 1427 N N . TYR A 1 171 ? -0.572 5.086 24.607 1.00 76.06 171 TYR A N 1
ATOM 1428 C CA . TYR A 1 171 ? -1.121 4.236 23.561 1.00 76.06 171 TYR A CA 1
ATOM 1429 C C . TYR A 1 171 ? -2.589 3.870 23.818 1.00 76.06 171 TYR A C 1
ATOM 1431 O O . TYR A 1 171 ? -3.397 3.935 22.897 1.00 76.06 171 TYR A O 1
ATOM 1439 N N . PHE A 1 172 ? -2.956 3.540 25.059 1.00 82.06 172 PHE A N 1
ATOM 1440 C CA . PHE A 1 172 ? -4.346 3.268 25.429 1.00 82.06 172 PHE A CA 1
ATOM 1441 C C . PHE A 1 172 ? -5.255 4.487 25.215 1.00 82.06 172 PHE A C 1
ATOM 1443 O O . PHE A 1 172 ? -6.279 4.359 24.554 1.00 82.06 172 PHE A O 1
ATOM 1450 N N . ILE A 1 173 ? -4.865 5.674 25.696 1.00 80.56 173 ILE A N 1
ATOM 1451 C CA . ILE A 1 173 ? -5.614 6.931 25.509 1.00 80.56 173 ILE A CA 1
ATOM 1452 C C . ILE A 1 173 ? -5.819 7.206 24.021 1.00 80.56 173 ILE A C 1
ATOM 1454 O O . ILE A 1 173 ? -6.939 7.459 23.581 1.00 80.56 173 ILE A O 1
ATOM 1458 N N . PHE A 1 174 ? -4.743 7.105 23.239 1.00 77.31 174 PHE A N 1
ATOM 1459 C CA . PHE A 1 174 ? -4.809 7.293 21.799 1.00 77.31 174 PHE A CA 1
ATOM 1460 C C . PHE A 1 174 ? -5.743 6.274 21.131 1.00 77.31 174 PHE A C 1
ATOM 1462 O O . PHE A 1 174 ? -6.585 6.654 20.320 1.00 77.31 174 PHE A O 1
ATOM 1469 N N . LYS A 1 175 ? -5.636 4.988 21.493 1.00 75.19 175 LYS A N 1
ATOM 1470 C CA . LYS A 1 175 ? -6.481 3.910 20.961 1.00 75.19 175 LYS A CA 1
ATOM 1471 C C . LYS A 1 175 ? -7.957 4.134 21.290 1.00 75.19 175 LYS A C 1
ATOM 1473 O O . LYS A 1 175 ? -8.800 3.923 20.425 1.00 75.19 175 LYS A O 1
ATOM 1478 N N . THR A 1 176 ? -8.267 4.577 22.505 1.00 80.06 176 THR A N 1
ATOM 1479 C CA . THR A 1 176 ? -9.637 4.862 22.946 1.00 80.06 176 THR A CA 1
ATOM 1480 C C . THR A 1 176 ? -10.218 6.068 22.215 1.00 80.06 176 THR A C 1
ATOM 1482 O O . THR A 1 176 ? -11.308 5.962 21.662 1.00 80.06 176 THR A O 1
ATOM 1485 N N . PHE A 1 177 ? -9.482 7.185 22.139 1.00 78.12 177 PHE A N 1
ATOM 1486 C CA . PHE A 1 177 ? -9.891 8.340 21.331 1.00 78.12 177 PHE A CA 1
ATOM 1487 C C . PHE A 1 177 ? -10.170 7.925 19.885 1.00 78.12 177 PHE A C 1
ATOM 1489 O O . PHE A 1 177 ? -11.203 8.275 19.322 1.00 78.12 177 PHE A O 1
ATOM 1496 N N . PHE A 1 178 ? -9.269 7.128 19.306 1.00 71.06 178 PHE A N 1
ATOM 1497 C CA . PHE A 1 178 ? -9.423 6.631 17.949 1.00 71.06 178 PHE A CA 1
ATOM 1498 C C . PHE A 1 178 ? -10.678 5.769 17.801 1.00 71.06 178 PHE A C 1
ATOM 1500 O O . PHE A 1 178 ? -11.457 6.009 16.892 1.00 71.06 178 PHE A O 1
ATOM 1507 N N . TYR A 1 179 ? -10.921 4.820 18.709 1.00 72.19 179 TYR A N 1
ATOM 1508 C CA . TYR A 1 179 ? -12.106 3.960 18.667 1.00 72.19 179 TYR A CA 1
ATOM 1509 C C . TYR A 1 179 ? -13.421 4.753 18.644 1.00 72.19 179 TYR A C 1
ATOM 1511 O O . TYR A 1 179 ? -14.321 4.400 17.890 1.00 72.19 179 TYR A O 1
ATOM 1519 N N . PHE A 1 180 ? -13.527 5.829 19.430 1.00 70.56 180 PHE A N 1
ATOM 1520 C CA . PHE A 1 180 ? -14.735 6.660 19.466 1.00 70.56 180 PHE A CA 1
ATOM 1521 C C . PHE A 1 180 ? -14.841 7.653 18.310 1.00 70.56 180 PHE A C 1
ATOM 1523 O O . PHE A 1 180 ? -15.947 7.946 17.878 1.00 70.56 180 PHE A O 1
ATOM 1530 N N . TYR A 1 181 ? -13.721 8.172 17.807 1.00 66.06 181 TYR A N 1
ATOM 1531 C CA . TYR A 1 181 ? -13.737 9.058 16.644 1.00 66.06 181 TYR A CA 1
ATOM 1532 C C . TYR A 1 181 ? -14.069 8.317 15.340 1.00 66.06 181 TYR A C 1
ATOM 1534 O O . TYR A 1 181 ? -14.638 8.907 14.429 1.00 66.06 181 TYR A O 1
ATOM 1542 N N . TYR A 1 182 ? -13.671 7.048 15.233 1.00 59.09 182 TYR A N 1
ATOM 1543 C CA . TYR A 1 182 ? -13.719 6.293 13.977 1.00 59.09 182 TYR A CA 1
ATOM 1544 C C . TYR A 1 182 ? -14.885 5.317 13.837 1.00 59.09 182 TYR A C 1
ATOM 1546 O O . TYR A 1 182 ? -14.922 4.575 12.851 1.00 59.09 182 TYR A O 1
ATOM 1554 N N . ARG A 1 183 ? -15.781 5.276 14.823 1.00 52.69 183 ARG A N 1
ATOM 1555 C CA . ARG A 1 183 ? -17.052 4.568 14.709 1.00 52.69 183 ARG A CA 1
ATOM 1556 C C . ARG A 1 183 ? -18.085 5.488 14.076 1.00 52.69 183 ARG A C 1
ATOM 1558 O O . ARG A 1 183 ? -18.842 4.975 13.229 1.00 52.69 183 ARG A O 1
#

pLDDT: mean 82.01, std 13.86, range [43.41, 97.38]

Radius of gyration: 19.2 Å; chains: 1; bounding box: 43×37×58 Å

Sequence (183 aa):
MKELKISKSDSNYIILKYVSDKLVDNNLEFWLEGGTALSAYRDETIFDWEHDIDLAIWYEDLKKLLNSIDQFISDGCKVKIQKGFPFIDNVIQLFIPEEITGINPHINQVDFYIYRKCGDFGYMRWLNAPTGYFSQSIRVVYFWLKSNLLISDISKRYLIINYIIPKKMRYFIFKTFFYFYYR

Foldseek 3Di:
DDAAPDPCLALVVLVCVVLVVLLVVLVFDKDFDDQQNVCCVPVSDRDLPDAETEMEGEPVCVVSVVVSVVVLVVVVKDWDQDPPDPPPGQWIKIFADCVRSPDPHSYRIYIYGYWYDDPPDTDGDDLPDDDDPCSVVVSVVLVVLCVQLPDPDPDPVNVVSCVVAPNVRSVVVNVVSCVVVVD

Secondary structure (DSSP, 8-state):
-PPP---TTSHHHHHHHHHHHHHHHTT---EE-HHHHHHHHHHSS--TT-SSEEEEEEGGGHHHHHHHHHHHHHTT-EEEETTS-TTT-SEEEEEPPHHHH-SS-S--EEEEEEEEEETTEEE---SSS--STTHHHHHHHHHHHIIIII-----GGGHHHHHHS-HHHHHHHHHHHHHHH--